Protein AF-A0A849FG05-F1 (afdb_monomer)

Sequence (61 aa):
FQDNLLAPPVCTRPSDYKGMKVPEVLLSGNFPKIEEWRENQAYKRTKTLRPDLLKNGDMGE

Radius of gyration: 14.34 Å; Cα contacts (8 Å, |Δi|>4): 39; chains: 1; bounding box: 39×19×38 Å

Solvent-accessible surface area (backbone atoms only — not comparable to full-atom values): 3865 Å² total; per-residue (Å²): 106,98,78,52,47,44,81,43,88,84,84,67,87,62,63,61,51,97,87,50,63,61,61,65,58,77,72,62,79,44,61,73,62,35,52,56,49,38,53,53,43,9,48,54,48,18,57,73,77,41,46,63,46,69,66,62,77,80,74,83,128

Nearest PDB structures (foldseek):
  8apt-assembly1_A  TM=8.923E-01  e=3.880E-05  Haemophilus influenzae
  6qqs-assembly1_B  TM=8.854E-01  e=3.157E-05  Mycobacteroides abscessus
  3quv-assembly1_B  TM=9.043E-01  e=3.623E-05  Mycobacteroides abscessus ATCC 19977
  6qrd-assembly1_B  TM=8.819E-01  e=4.452E-05  Mycobacteroides abscessus
  6qrf-assembly1_B  TM=8.828E-01  e=4.769E-05  Mycobacteroides abscessus

Foldseek 3Di:
DVQLWDWADDDDDDQADPNDGDPVQVVVPPVVSVVVVRVVRRVVCCCVPPVVSVVVPDDDD

pLDDT: mean 88.12, std 14.03, range [35.69, 97.44]

Secondary structure (DSSP, 8-state):
--SSPPPPPP--SSSEETTEEPPHHHHS--HHHHHHHHHHHHHHHHHHH-HHHHHGGG---

Mean predicted aligned error: 5.52 Å

Structure (mmCIF, N/CA/C/O backbone):
data_AF-A0A849FG05-F1
#
_entry.id   AF-A0A849FG05-F1
#
loop_
_atom_site.group_PDB
_atom_site.id
_atom_site.type_symbol
_atom_site.label_atom_id
_atom_site.label_alt_id
_atom_site.label_comp_id
_atom_site.label_asym_id
_atom_site.label_entity_id
_atom_site.label_seq_id
_atom_site.pdbx_PDB_ins_code
_atom_site.Cartn_x
_atom_site.Cartn_y
_atom_site.Cartn_z
_atom_site.occupancy
_atom_site.B_iso_or_equiv
_atom_site.auth_seq_id
_atom_site.auth_comp_id
_atom_site.auth_asym_id
_atom_site.auth_atom_id
_atom_site.pdbx_PDB_model_num
ATOM 1 N N . PHE A 1 1 ? 11.982 3.669 -10.714 1.00 62.66 1 PHE A N 1
ATOM 2 C CA . PHE A 1 1 ? 11.423 2.948 -9.551 1.00 62.66 1 PHE A CA 1
ATOM 3 C C . PHE A 1 1 ? 12.546 2.100 -8.990 1.00 62.66 1 PHE A C 1
ATOM 5 O O . PHE A 1 1 ? 13.281 1.573 -9.812 1.00 62.66 1 PHE A O 1
ATOM 12 N N . GLN A 1 2 ? 12.743 2.023 -7.671 1.00 65.94 2 GLN A N 1
ATOM 13 C CA . GLN A 1 2 ? 13.853 1.211 -7.143 1.00 65.94 2 GLN A CA 1
ATOM 14 C C . GLN A 1 2 ? 13.632 -0.289 -7.399 1.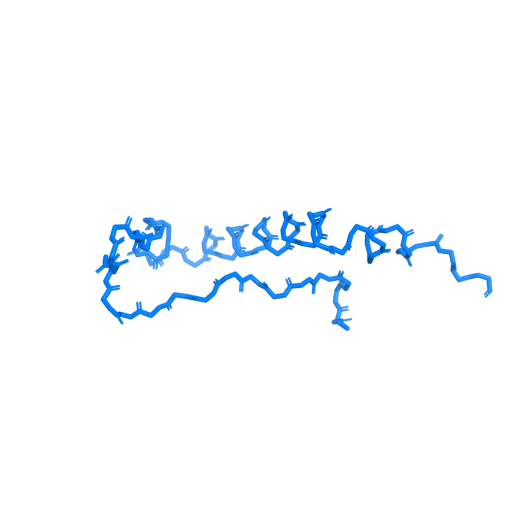00 65.94 2 GLN A C 1
ATOM 16 O O . GLN A 1 2 ? 14.584 -0.968 -7.755 1.00 65.94 2 GLN A O 1
ATOM 21 N N . ASP A 1 3 ? 12.369 -0.739 -7.406 1.00 78.50 3 ASP A N 1
ATOM 22 C CA . ASP A 1 3 ? 12.033 -2.169 -7.520 1.00 78.50 3 ASP A CA 1
ATOM 23 C C . ASP A 1 3 ? 11.157 -2.495 -8.745 1.00 78.50 3 ASP A C 1
ATOM 25 O O . ASP A 1 3 ? 10.447 -3.494 -8.764 1.00 78.50 3 ASP A O 1
ATOM 29 N N . ASN A 1 4 ? 11.102 -1.609 -9.749 1.00 87.00 4 ASN A N 1
ATOM 30 C CA . ASN A 1 4 ? 10.149 -1.691 -10.876 1.00 87.00 4 ASN A CA 1
ATOM 31 C C . ASN A 1 4 ? 8.658 -1.762 -10.475 1.00 87.00 4 ASN A C 1
ATOM 33 O O . ASN A 1 4 ? 7.792 -1.996 -11.316 1.00 87.00 4 ASN A O 1
ATOM 37 N N . LEU A 1 5 ? 8.333 -1.481 -9.211 1.00 92.19 5 LEU A N 1
ATOM 38 C CA . LEU A 1 5 ? 6.967 -1.420 -8.706 1.00 92.19 5 LEU A CA 1
ATOM 39 C C . LEU A 1 5 ? 6.484 0.025 -8.547 1.00 92.19 5 LEU A C 1
ATOM 41 O O . LEU A 1 5 ? 7.224 0.932 -8.159 1.00 92.19 5 LEU A O 1
ATOM 45 N N . LEU A 1 6 ? 5.200 0.234 -8.825 1.00 93.38 6 LEU A N 1
ATOM 46 C CA . LEU A 1 6 ? 4.463 1.431 -8.442 1.00 93.38 6 LEU A CA 1
ATOM 47 C C . LEU A 1 6 ? 4.269 1.471 -6.925 1.00 93.38 6 LEU A C 1
ATOM 49 O O . LEU A 1 6 ? 4.097 0.438 -6.284 1.00 93.38 6 LEU A O 1
ATOM 53 N N . ALA A 1 7 ? 4.208 2.680 -6.367 1.00 92.81 7 ALA A N 1
ATOM 54 C CA . ALA A 1 7 ? 3.970 2.862 -4.941 1.00 92.81 7 ALA A CA 1
ATOM 55 C C . ALA A 1 7 ? 2.628 2.236 -4.495 1.00 92.81 7 ALA A C 1
ATOM 57 O O . ALA A 1 7 ? 1.622 2.341 -5.218 1.00 92.81 7 ALA A O 1
ATOM 58 N N . PRO A 1 8 ? 2.579 1.620 -3.298 1.00 93.69 8 PRO A N 1
ATOM 59 C CA . PRO A 1 8 ? 1.333 1.136 -2.725 1.00 93.69 8 PRO A CA 1
ATOM 60 C C . PRO A 1 8 ? 0.366 2.29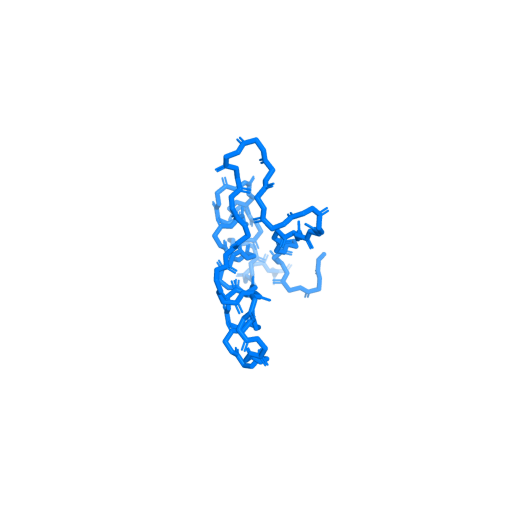9 -2.443 1.00 93.69 8 PRO A C 1
ATOM 62 O O . PRO A 1 8 ? 0.778 3.457 -2.331 1.00 93.69 8 PRO A O 1
ATOM 65 N N . PRO A 1 9 ? -0.943 2.023 -2.326 1.00 92.56 9 PRO A N 1
ATOM 66 C CA . PRO A 1 9 ? -1.914 3.034 -1.938 1.00 92.56 9 PRO A CA 1
ATOM 67 C C . PRO A 1 9 ? -1.614 3.573 -0.533 1.00 92.56 9 PRO A C 1
ATOM 69 O O . PRO A 1 9 ? -1.319 2.820 0.395 1.00 92.56 9 PRO A O 1
ATOM 72 N N . VAL A 1 10 ? -1.722 4.893 -0.393 1.00 92.69 10 VAL A N 1
ATOM 73 C CA . VAL A 1 10 ? -1.524 5.610 0.869 1.00 92.69 10 VAL A CA 1
ATOM 74 C C . VAL A 1 10 ? -2.885 5.968 1.449 1.00 92.69 10 VAL A C 1
ATOM 76 O O . VAL A 1 10 ? -3.742 6.511 0.750 1.00 92.69 10 VAL A O 1
ATOM 79 N N . CYS A 1 11 ? -3.073 5.677 2.733 1.00 92.50 11 CYS A N 1
ATOM 80 C CA . CYS A 1 11 ? -4.276 6.022 3.478 1.00 92.50 11 CYS A CA 1
ATOM 81 C C . CYS A 1 11 ? -3.940 7.033 4.578 1.00 92.50 11 CYS A C 1
ATOM 83 O O . CYS A 1 11 ? -2.874 6.976 5.187 1.00 92.50 11 CYS A O 1
ATOM 85 N N . THR A 1 12 ? -4.873 7.941 4.847 1.00 93.00 12 THR A N 1
ATOM 86 C CA . THR A 1 12 ? -4.820 8.891 5.963 1.00 93.00 12 THR A CA 1
ATOM 87 C C . THR A 1 12 ? -6.194 8.965 6.623 1.00 93.00 12 THR A C 1
ATOM 89 O O . THR A 1 12 ? -7.146 8.357 6.141 1.00 93.00 12 THR A O 1
ATOM 92 N N . ARG A 1 13 ? -6.298 9.677 7.745 1.00 92.38 13 ARG A N 1
ATOM 93 C CA . ARG A 1 13 ? -7.569 9.869 8.453 1.00 92.38 13 ARG A CA 1
ATOM 94 C C . ARG A 1 13 ? -8.551 10.680 7.591 1.00 92.38 13 ARG A C 1
ATOM 96 O O . ARG A 1 13 ? -8.106 11.585 6.884 1.00 92.38 13 ARG A O 1
ATOM 103 N N . PRO A 1 14 ? -9.870 10.440 7.709 1.00 93.81 14 PRO A N 1
ATOM 104 C CA . PRO A 1 14 ? -10.548 9.467 8.585 1.00 93.81 14 PRO A CA 1
ATOM 105 C C . PRO A 1 14 ? -10.481 8.014 8.073 1.00 93.81 14 PRO A C 1
ATOM 107 O O . PRO A 1 14 ? -10.150 7.771 6.920 1.00 93.81 14 PRO A O 1
ATOM 110 N N . SER A 1 15 ? -10.790 7.037 8.935 1.00 92.25 15 SER A N 1
ATOM 111 C CA . SER A 1 15 ? -10.751 5.599 8.601 1.00 92.25 15 SER A CA 1
ATOM 112 C C . SER A 1 15 ? -11.838 5.142 7.616 1.00 92.25 15 SER A C 1
ATOM 114 O O . SER A 1 15 ? -11.698 4.082 7.010 1.00 92.25 15 SER A O 1
ATOM 116 N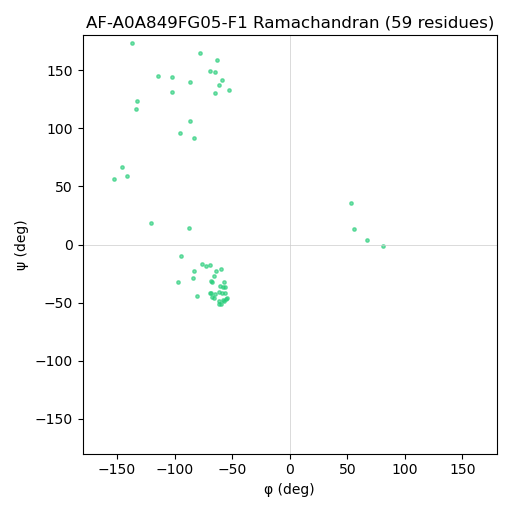 N . ASP A 1 16 ? -12.896 5.931 7.443 1.00 95.56 16 ASP A N 1
ATOM 117 C CA . ASP A 1 16 ? -13.910 5.777 6.401 1.00 95.56 16 ASP A CA 1
ATOM 118 C C . ASP A 1 16 ? -14.141 7.147 5.763 1.00 95.56 16 ASP A C 1
ATOM 120 O O . ASP A 1 16 ? -14.439 8.126 6.454 1.00 95.56 16 ASP A O 1
ATOM 124 N N . TYR A 1 17 ? -13.964 7.225 4.447 1.00 93.06 17 TYR A N 1
ATOM 125 C CA . TYR A 1 17 ? -14.238 8.430 3.684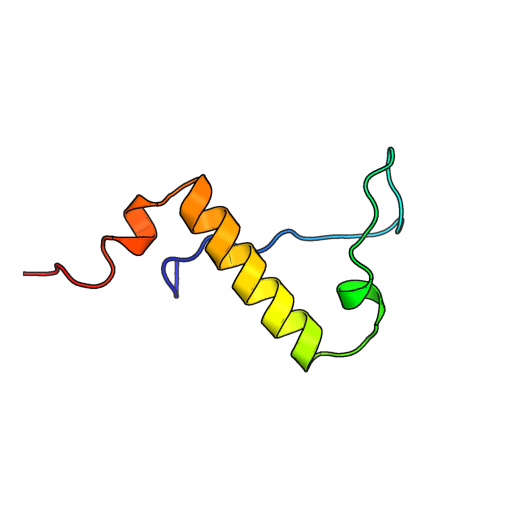 1.00 93.06 17 TYR A CA 1
ATOM 126 C C . TYR A 1 17 ? -15.039 8.092 2.429 1.00 93.06 17 TYR A C 1
ATOM 128 O O . TYR A 1 17 ? -14.551 7.400 1.537 1.00 93.06 17 TYR A O 1
ATOM 136 N N . LYS A 1 18 ? -16.270 8.614 2.334 1.00 92.94 18 LYS A N 1
ATOM 137 C CA . LYS A 1 18 ? -17.188 8.376 1.202 1.00 92.94 18 LYS A CA 1
ATOM 138 C C . LYS A 1 18 ? -17.409 6.878 0.906 1.00 92.94 18 LYS A C 1
ATOM 140 O O . LYS A 1 18 ? -17.525 6.493 -0.254 1.00 92.94 18 LYS A O 1
ATOM 145 N N . GLY A 1 19 ? -17.436 6.032 1.941 1.00 91.62 19 GLY A N 1
ATOM 146 C CA . GLY A 1 19 ? -17.586 4.580 1.808 1.00 91.62 19 GLY A CA 1
ATOM 147 C C . GLY A 1 19 ? -16.293 3.839 1.449 1.00 91.62 19 GLY A C 1
ATOM 148 O O . GLY A 1 19 ? -16.300 2.613 1.355 1.00 91.62 19 GLY A O 1
ATOM 149 N N . MET A 1 20 ? -15.174 4.550 1.269 1.00 91.44 20 MET A N 1
ATOM 150 C CA . MET A 1 20 ? -13.849 3.945 1.146 1.00 91.44 20 MET A CA 1
ATOM 151 C C . MET A 1 20 ? -13.262 3.753 2.541 1.00 91.44 20 MET A C 1
ATOM 153 O O . MET A 1 20 ? -12.841 4.710 3.194 1.00 91.44 20 MET A O 1
ATOM 157 N N . LYS A 1 21 ? -13.234 2.500 2.988 1.00 95.12 21 LYS A N 1
ATOM 158 C CA . LYS A 1 21 ? -12.664 2.121 4.279 1.00 95.12 21 LYS A CA 1
ATOM 159 C C . LYS A 1 21 ? -11.171 1.864 4.164 1.00 95.12 21 LYS A C 1
ATOM 161 O O . LYS A 1 21 ? -10.705 1.239 3.210 1.00 95.12 21 LYS A O 1
ATOM 166 N N . VAL A 1 22 ? -10.431 2.310 5.172 1.00 94.81 22 VAL A N 1
ATOM 167 C CA . VAL A 1 22 ? -9.029 1.938 5.345 1.00 94.81 22 VAL A CA 1
ATOM 168 C C . VAL A 1 22 ? -8.960 0.430 5.618 1.00 94.81 22 VAL A C 1
ATOM 170 O O . VAL A 1 22 ? -9.684 -0.060 6.485 1.00 94.81 22 VAL A O 1
ATOM 173 N N . PRO A 1 23 ? -8.106 -0.319 4.900 1.00 94.88 23 PRO A N 1
ATOM 174 C CA . PRO A 1 23 ? -7.904 -1.742 5.142 1.00 94.88 23 PRO A CA 1
ATOM 175 C C . PRO A 1 23 ? -7.561 -2.032 6.605 1.00 94.88 23 PRO A C 1
ATOM 177 O O . PRO A 1 23 ? -6.659 -1.411 7.166 1.00 94.88 23 PRO A O 1
ATOM 180 N N . GLU A 1 24 ? -8.223 -3.023 7.203 1.00 94.69 24 GLU A N 1
ATOM 181 C CA . GLU A 1 24 ? -8.041 -3.376 8.620 1.00 94.69 24 GLU A CA 1
ATOM 182 C C . GLU A 1 24 ? -6.586 -3.719 8.966 1.00 94.69 24 GLU A C 1
ATOM 184 O O . GLU A 1 24 ? -6.106 -3.388 10.048 1.00 94.69 24 GLU A O 1
ATOM 189 N N . VAL A 1 25 ? -5.839 -4.299 8.019 1.00 95.50 25 VAL A N 1
ATOM 190 C CA . VAL A 1 25 ? -4.405 -4.584 8.185 1.00 95.50 25 VAL A CA 1
ATOM 191 C 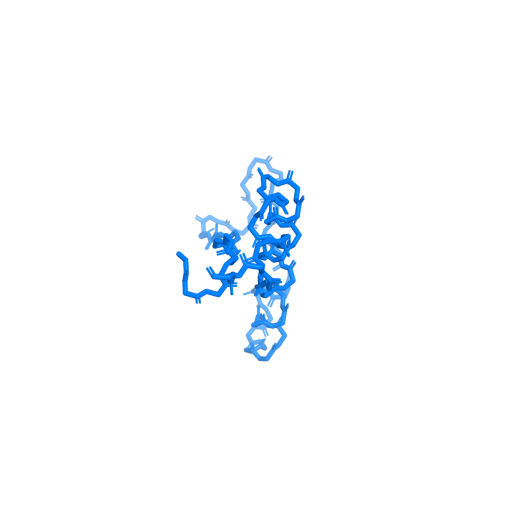C . VAL A 1 25 ? -3.592 -3.324 8.496 1.00 95.50 25 VAL A C 1
ATOM 193 O O . VAL A 1 25 ? -2.710 -3.377 9.349 1.00 95.50 25 VAL A O 1
ATOM 196 N N . LEU A 1 26 ? -3.938 -2.173 7.907 1.00 94.88 26 LEU A N 1
ATOM 197 C CA . LEU A 1 26 ? -3.274 -0.892 8.177 1.00 94.88 26 LEU A CA 1
ATOM 198 C C . LEU A 1 26 ? -3.634 -0.312 9.550 1.00 94.88 26 LEU A C 1
ATOM 200 O O . LEU A 1 26 ? -2.911 0.539 10.060 1.00 94.88 26 LEU A O 1
ATOM 204 N N . LEU A 1 27 ? -4.733 -0.774 10.150 1.00 94.38 27 LEU A N 1
ATOM 205 C CA . LEU A 1 27 ? -5.176 -0.387 11.491 1.00 94.38 27 LEU A CA 1
ATOM 206 C C . LEU A 1 27 ? -4.685 -1.360 12.576 1.00 94.38 27 LEU A C 1
ATOM 208 O O . LEU A 1 27 ? -4.811 -1.068 13.760 1.00 94.38 27 LEU A O 1
ATOM 212 N N . SER A 1 28 ? -4.114 -2.503 12.184 1.00 94.44 28 SER A N 1
ATOM 213 C CA . SER A 1 28 ? -3.764 -3.598 13.098 1.00 94.44 28 SER A CA 1
ATOM 214 C C . SER A 1 28 ? -2.503 -3.365 13.938 1.00 94.44 28 SER A C 1
ATOM 216 O O . SER A 1 28 ? -2.269 -4.097 14.896 1.00 94.44 28 SER A O 1
ATOM 218 N N . GLY A 1 29 ? -1.649 -2.406 13.556 1.00 94.06 29 GLY A N 1
ATOM 219 C CA . GLY A 1 29 ? -0.325 -2.210 14.164 1.00 94.06 29 GLY A CA 1
ATOM 220 C C . GLY A 1 29 ? 0.674 -3.349 13.903 1.00 94.06 29 GLY A C 1
ATOM 221 O O . GLY A 1 29 ? 1.793 -3.313 14.408 1.00 94.06 29 GLY A O 1
ATOM 222 N N . ASN A 1 30 ? 0.306 -4.362 13.111 1.00 97.12 30 ASN A N 1
ATOM 223 C CA . ASN A 1 30 ? 1.180 -5.475 12.760 1.00 97.12 30 ASN A CA 1
ATOM 224 C C . ASN A 1 30 ? 2.079 -5.082 11.579 1.00 97.12 30 ASN A C 1
ATOM 226 O O . ASN A 1 30 ? 1.694 -5.242 10.422 1.00 97.12 30 ASN A O 1
ATOM 230 N N . PHE A 1 31 ? 3.271 -4.560 11.878 1.00 96.69 31 PHE A N 1
ATOM 231 C CA . PHE A 1 31 ? 4.211 -4.088 10.856 1.00 96.69 31 PHE A CA 1
ATOM 232 C C . PHE A 1 31 ? 4.545 -5.142 9.783 1.00 96.69 31 PHE A C 1
ATOM 234 O O . PHE A 1 31 ? 4.421 -4.799 8.610 1.00 96.69 31 PHE A O 1
ATOM 241 N N . PRO A 1 32 ? 4.855 -6.415 10.116 1.00 97.44 32 PRO A N 1
ATOM 242 C CA . PRO A 1 32 ? 5.082 -7.442 9.095 1.00 97.44 32 PRO A CA 1
ATOM 243 C C . PRO A 1 32 ? 3.915 -7.610 8.111 1.00 97.44 32 PRO A C 1
ATOM 245 O O . PRO A 1 32 ? 4.123 -7.609 6.902 1.00 97.44 32 PRO A O 1
ATOM 248 N N . LYS A 1 33 ? 2.672 -7.684 8.610 1.00 97.00 33 LYS A N 1
ATOM 249 C CA . LYS A 1 33 ? 1.482 -7.806 7.748 1.00 97.00 33 LYS A CA 1
ATOM 250 C C . LYS A 1 33 ? 1.215 -6.545 6.928 1.00 97.00 33 LYS A C 1
ATOM 252 O O . LYS A 1 33 ? 0.660 -6.627 5.835 1.00 97.00 33 LYS A O 1
ATOM 257 N N . ILE A 1 34 ? 1.560 -5.374 7.462 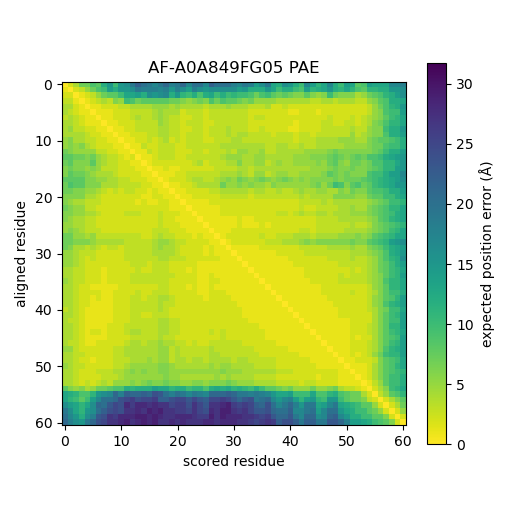1.00 96.25 34 ILE A N 1
ATOM 258 C CA . ILE A 1 34 ? 1.421 -4.099 6.754 1.00 96.25 34 ILE A CA 1
ATOM 259 C C . ILE A 1 34 ? 2.384 -4.043 5.569 1.00 96.25 34 ILE A C 1
ATOM 261 O O . ILE A 1 34 ? 1.957 -3.662 4.480 1.00 96.25 34 ILE A O 1
ATOM 265 N N . GLU A 1 35 ? 3.641 -4.446 5.756 1.00 95.31 35 GLU A N 1
ATOM 266 C CA . GLU A 1 35 ? 4.627 -4.489 4.672 1.00 95.31 35 GLU A CA 1
ATOM 267 C C . GLU A 1 35 ? 4.246 -5.523 3.609 1.00 95.31 35 GLU A C 1
ATOM 269 O O . GLU A 1 35 ? 4.149 -5.172 2.435 1.00 95.31 35 GLU A O 1
ATOM 274 N N . GLU A 1 36 ? 3.851 -6.734 4.014 1.00 96.12 36 GLU A N 1
ATOM 275 C CA . GLU A 1 36 ? 3.340 -7.751 3.084 1.00 96.12 36 GLU A CA 1
ATOM 276 C C . GLU A 1 36 ? 2.139 -7.225 2.275 1.00 96.12 36 GLU A C 1
ATOM 278 O O . GLU A 1 36 ? 2.030 -7.428 1.062 1.00 96.12 36 GLU A O 1
ATOM 283 N N . TRP A 1 37 ? 1.218 -6.505 2.922 1.00 96.31 37 TRP A N 1
ATOM 284 C CA . TRP A 1 37 ? 0.094 -5.891 2.224 1.00 96.31 37 TRP A CA 1
ATOM 285 C C . TRP A 1 37 ? 0.554 -4.807 1.242 1.00 96.31 37 TRP A C 1
ATOM 287 O O . TRP A 1 37 ? 0.053 -4.763 0.117 1.00 96.31 37 TRP A O 1
ATOM 297 N N . ARG A 1 38 ? 1.507 -3.950 1.627 1.00 95.12 38 ARG A N 1
ATOM 298 C CA . ARG A 1 38 ? 2.053 -2.882 0.774 1.00 95.12 38 ARG A CA 1
ATOM 299 C C . ARG A 1 38 ? 2.718 -3.455 -0.471 1.00 95.12 38 ARG A C 1
ATOM 301 O O . ARG A 1 38 ? 2.373 -3.026 -1.571 1.00 95.12 38 ARG A O 1
ATOM 308 N N . GLU A 1 39 ? 3.582 -4.451 -0.322 1.00 94.25 39 GLU A N 1
ATOM 309 C CA . GLU A 1 39 ? 4.240 -5.141 -1.438 1.00 94.25 39 GLU A CA 1
ATOM 310 C C . GLU A 1 39 ? 3.212 -5.749 -2.400 1.00 94.25 39 GLU A C 1
ATOM 312 O O . GLU A 1 39 ? 3.239 -5.504 -3.609 1.00 94.25 39 GLU A O 1
ATOM 317 N N . ASN A 1 40 ? 2.215 -6.455 -1.858 1.00 95.31 40 ASN A N 1
ATOM 318 C CA . ASN A 1 40 ? 1.142 -7.043 -2.654 1.00 95.31 40 ASN A CA 1
ATOM 319 C C . ASN A 1 40 ? 0.322 -5.992 -3.416 1.00 95.31 40 ASN A C 1
ATOM 321 O O . ASN A 1 40 ? -0.049 -6.210 -4.574 1.00 95.31 40 ASN A O 1
ATOM 325 N N . GLN A 1 41 ? 0.005 -4.853 -2.792 1.00 96.25 41 GLN A N 1
ATOM 326 C CA . GLN A 1 41 ? -0.717 -3.775 -3.469 1.00 96.25 41 GLN A CA 1
ATOM 327 C C . GLN A 1 41 ? 0.136 -3.096 -4.539 1.00 96.25 41 GLN A C 1
ATOM 329 O O . GLN A 1 41 ? -0.374 -2.828 -5.627 1.00 96.25 41 GLN A O 1
ATOM 334 N N . ALA A 1 42 ? 1.416 -2.848 -4.260 1.00 94.69 42 ALA A N 1
ATOM 335 C CA . ALA A 1 42 ? 2.372 -2.310 -5.220 1.00 94.69 42 ALA A CA 1
ATOM 336 C C . ALA A 1 42 ? 2.454 -3.212 -6.460 1.00 94.69 42 ALA A C 1
ATOM 338 O O . ALA A 1 42 ? 2.253 -2.745 -7.585 1.00 94.69 42 ALA A O 1
ATOM 339 N N . TYR A 1 43 ? 2.608 -4.525 -6.265 1.00 94.19 43 TYR A N 1
ATOM 340 C CA . TYR A 1 43 ? 2.613 -5.508 -7.347 1.00 94.19 43 TYR A CA 1
ATOM 341 C C . TYR A 1 43 ? 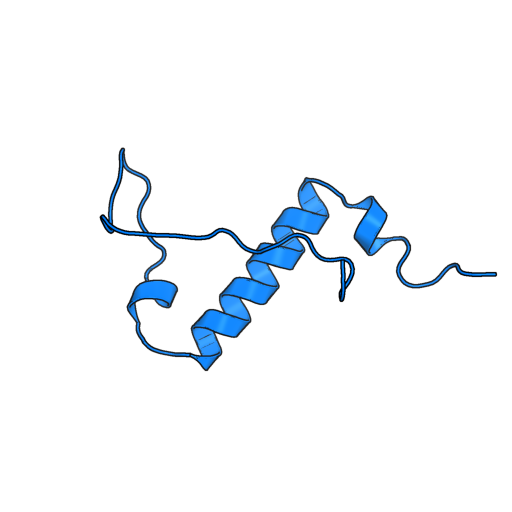1.304 -5.516 -8.147 1.00 94.19 43 TYR A C 1
ATOM 343 O O . TYR A 1 43 ? 1.328 -5.369 -9.370 1.00 94.19 43 TYR A O 1
ATOM 351 N N . LYS A 1 44 ? 0.142 -5.613 -7.485 1.00 95.31 44 LYS A N 1
ATOM 352 C CA . LYS A 1 44 ? -1.177 -5.610 -8.155 1.00 95.31 44 LYS A CA 1
ATOM 353 C C . LYS A 1 44 ? -1.410 -4.339 -8.969 1.00 95.31 44 LYS A C 1
ATOM 355 O O . LYS A 1 44 ? -1.912 -4.398 -10.095 1.00 95.31 44 LYS A O 1
ATOM 360 N N . ARG A 1 45 ? -1.030 -3.191 -8.409 1.00 94.75 45 ARG A N 1
ATOM 361 C CA . ARG A 1 45 ? -1.178 -1.881 -9.043 1.00 94.75 45 ARG A CA 1
ATOM 362 C C . ARG A 1 45 ? -0.253 -1.751 -10.250 1.00 94.75 45 ARG A C 1
ATOM 364 O O . ARG A 1 45 ? -0.703 -1.304 -11.300 1.00 94.75 45 ARG A O 1
ATOM 371 N N . THR A 1 46 ? 0.986 -2.221 -10.130 1.00 94.19 46 THR A N 1
ATOM 372 C CA . THR A 1 46 ? 1.948 -2.296 -11.241 1.00 94.19 46 THR A CA 1
ATOM 373 C C . THR A 1 46 ? 1.431 -3.211 -12.342 1.00 94.19 46 THR A C 1
ATOM 375 O O . THR A 1 46 ? 1.305 -2.775 -13.476 1.00 94.19 46 THR A O 1
ATOM 378 N N . LYS A 1 47 ? 1.006 -4.433 -12.013 1.00 94.12 47 LYS A N 1
ATOM 379 C CA . LYS A 1 47 ? 0.458 -5.392 -12.982 1.00 94.12 47 LYS A CA 1
ATOM 380 C C . LYS A 1 47 ? -0.741 -4.843 -13.757 1.00 94.12 47 LYS A C 1
ATOM 382 O O . LYS A 1 47 ? -0.884 -5.136 -14.938 1.00 94.12 47 LYS A O 1
ATOM 387 N N . THR A 1 48 ? -1.595 -4.060 -13.100 1.00 95.00 48 THR A N 1
ATOM 388 C CA . THR A 1 48 ? -2.802 -3.496 -13.723 1.00 95.00 48 THR A CA 1
ATOM 389 C C . THR A 1 48 ? -2.506 -2.248 -14.557 1.00 95.00 48 THR A C 1
ATOM 391 O O . THR A 1 48 ? -3.030 -2.117 -15.657 1.00 95.00 48 THR A O 1
ATOM 394 N N . LEU A 1 49 ? -1.689 -1.320 -14.045 1.00 94.44 49 LEU A N 1
ATOM 395 C CA . LEU A 1 49 ? -1.487 -0.000 -14.663 1.00 94.44 49 LEU A CA 1
ATOM 396 C C . LEU A 1 49 ? -0.242 0.084 -15.547 1.00 94.44 49 LEU A C 1
ATOM 398 O O . LEU A 1 49 ? -0.210 0.863 -16.494 1.00 94.44 49 LEU A O 1
ATOM 402 N N . ARG A 1 50 ? 0.800 -0.667 -15.197 1.00 92.19 50 ARG A N 1
ATOM 403 C CA . ARG A 1 50 ? 2.117 -0.669 -15.841 1.00 92.19 50 ARG A CA 1
ATOM 404 C C . ARG A 1 50 ? 2.691 -2.091 -15.921 1.00 92.19 50 ARG A C 1
ATOM 406 O O . ARG A 1 50 ? 3.757 -2.359 -15.363 1.00 92.19 50 ARG A O 1
ATOM 413 N N . PRO A 1 51 ? 1.992 -3.034 -16.586 1.00 91.19 51 PRO A N 1
ATOM 414 C CA . PRO A 1 51 ? 2.478 -4.407 -16.736 1.00 91.19 51 PRO A CA 1
ATOM 415 C C . PRO A 1 51 ? 3.826 -4.488 -17.466 1.00 91.19 51 PRO A C 1
ATOM 417 O O . PRO A 1 51 ? 4.531 -5.481 -17.327 1.00 91.19 51 PRO A O 1
ATOM 420 N N . ASP A 1 52 ? 4.189 -3.457 -18.231 1.00 90.44 52 ASP A N 1
ATOM 421 C CA . ASP A 1 52 ? 5.489 -3.302 -18.883 1.00 90.44 52 ASP A CA 1
ATOM 422 C C . ASP A 1 52 ? 6.656 -3.263 -17.884 1.00 90.44 52 ASP A C 1
ATOM 424 O O . ASP A 1 52 ? 7.694 -3.865 -18.143 1.00 90.44 52 ASP A O 1
ATOM 428 N N . LEU A 1 53 ? 6.468 -2.661 -16.703 1.00 89.38 53 LEU A N 1
ATOM 429 C CA . LEU A 1 53 ? 7.509 -2.611 -15.670 1.00 89.38 53 LEU A CA 1
ATOM 430 C C . LEU A 1 53 ? 7.844 -3.998 -15.098 1.00 89.38 53 LEU A C 1
ATOM 432 O O . LEU A 1 53 ? 8.970 -4.221 -14.671 1.00 89.38 53 LEU A O 1
ATOM 436 N N . LEU A 1 54 ? 6.894 -4.939 -15.128 1.00 87.00 54 LEU A N 1
ATOM 437 C CA . LEU A 1 54 ? 7.110 -6.323 -14.683 1.00 87.00 54 LEU A CA 1
ATOM 438 C C . LEU A 1 54 ? 7.742 -7.206 -15.765 1.00 87.00 54 LEU A C 1
ATOM 440 O O . LEU A 1 54 ? 8.312 -8.243 -15.448 1.00 87.00 54 LEU A O 1
ATOM 444 N N . LYS A 1 55 ? 7.604 -6.827 -17.040 1.00 76.12 55 LYS A N 1
ATOM 445 C CA . LYS A 1 55 ? 8.156 -7.577 -18.178 1.00 76.12 55 LYS A CA 1
ATOM 446 C C . LYS A 1 55 ? 9.617 -7.234 -18.448 1.00 76.12 55 LYS A C 1
ATOM 448 O O . LYS A 1 55 ? 10.356 -8.088 -18.914 1.00 76.12 55 LYS A O 1
ATOM 453 N N . ASN A 1 56 ? 10.029 -6.012 -18.119 1.00 63.44 56 ASN A N 1
ATOM 454 C CA . ASN A 1 56 ? 11.384 -5.521 -18.368 1.00 63.44 56 ASN A CA 1
ATOM 455 C C . ASN A 1 56 ? 12.370 -5.842 -17.229 1.00 63.44 56 ASN A C 1
ATOM 457 O O . ASN A 1 56 ? 13.447 -5.257 -17.183 1.00 63.44 56 ASN A O 1
ATOM 461 N N . GLY A 1 57 ? 12.008 -6.746 -16.309 1.00 57.59 57 GLY A N 1
ATOM 462 C CA . GLY A 1 57 ? 12.887 -7.179 -15.221 1.00 57.59 57 GLY A CA 1
ATOM 463 C C . GLY A 1 57 ? 14.152 -7.903 -15.690 1.00 57.59 57 GLY A C 1
ATOM 464 O O . GLY A 1 57 ? 15.134 -7.856 -14.968 1.00 57.59 57 GLY A O 1
ATOM 465 N N . ASP A 1 58 ? 14.149 -8.489 -16.895 1.00 53.69 58 ASP A N 1
ATOM 466 C CA . ASP A 1 58 ? 15.252 -9.314 -17.412 1.00 53.69 58 ASP A CA 1
ATOM 467 C C . ASP A 1 58 ? 15.331 -9.317 -18.956 1.00 53.69 58 ASP A C 1
ATOM 469 O O . ASP A 1 58 ? 15.278 -10.374 -19.574 1.00 53.69 58 ASP A O 1
ATOM 473 N N . MET A 1 59 ? 15.442 -8.158 -19.616 1.00 48.62 59 MET A N 1
ATOM 474 C CA . MET A 1 59 ? 16.038 -8.081 -20.970 1.00 48.62 59 MET 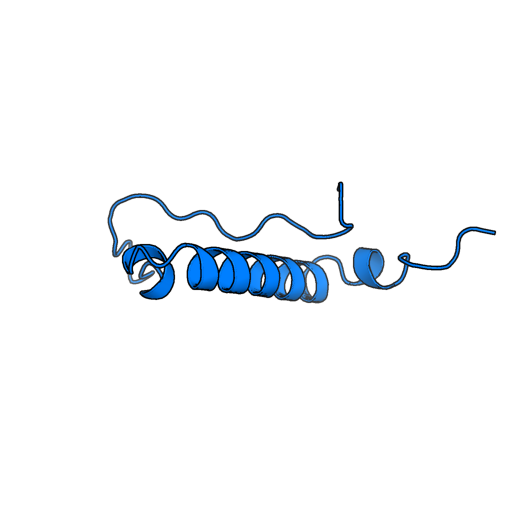A CA 1
ATOM 475 C C . MET A 1 59 ? 16.805 -6.766 -21.131 1.00 48.62 59 MET A C 1
ATOM 477 O O . MET A 1 59 ? 16.402 -5.868 -21.867 1.00 48.62 59 MET A O 1
ATOM 481 N N . GLY A 1 60 ? 17.895 -6.647 -20.375 1.00 47.25 60 GLY A N 1
ATOM 482 C CA . G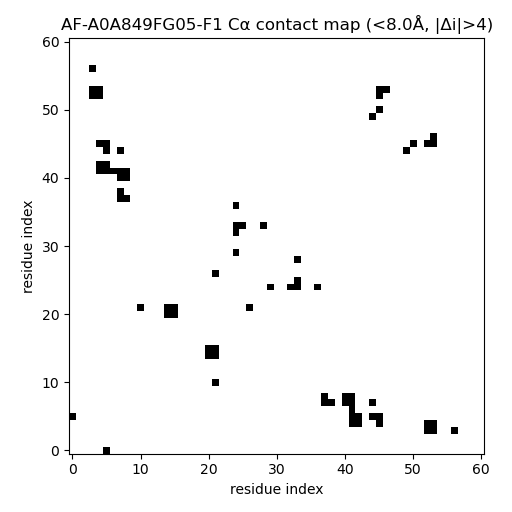LY A 1 60 ? 19.029 -5.821 -20.772 1.00 47.25 60 GLY A CA 1
ATOM 483 C C . GLY A 1 60 ? 20.059 -6.719 -21.452 1.00 47.25 60 GLY A C 1
ATOM 484 O O . GLY A 1 60 ? 20.817 -7.392 -20.757 1.00 47.25 60 GLY A O 1
ATOM 485 N N . GLU A 1 61 ? 20.021 -6.766 -22.786 1.00 35.69 61 GLU A N 1
ATOM 486 C CA . GLU A 1 61 ? 21.243 -6.871 -23.600 1.00 35.69 61 GLU A CA 1
ATOM 487 C C . GLU A 1 61 ? 22.002 -5.538 -23.544 1.00 35.69 61 GLU A C 1
ATOM 489 O O . GLU A 1 61 ? 21.327 -4.480 -23.479 1.00 35.69 61 GLU A O 1
#